Protein AF-A0A8T4YL04-F1 (afdb_monomer)

Mean predicted aligned error: 8.68 Å

Sequence (98 aa):
MKHVAEELKEFKLEKIDMPKDETELSLFKDERESLKVKADTLIAFLSPTRAVMSQKSPAPLTRRDLRLREKILQLYNRDRPTPFPWSWSVETKFEVEK

Solvent-accessible surface area (backbone atoms only — not comparable to full-atom values): 6291 Å² total; per-residue (Å²): 113,70,69,66,54,58,82,43,62,92,42,52,73,43,82,44,84,63,90,81,62,95,73,81,81,68,98,55,69,86,56,46,63,26,41,35,39,34,58,85,41,38,35,33,43,35,39,84,90,48,72,48,78,45,68,80,50,102,64,52,37,42,80,62,24,50,52,52,52,49,55,47,43,68,75,53,54,79,90,57,94,59,99,60,77,68,89,75,76,71,81,81,90,79,58,64,66,130

Foldseek 3Di:
DVVLCVVQVVWDKDWDQDDQDPPDDDPCSPQRTWIWTDDDQKIWIDTPQDIDIDGPDQDAQEPRNVVVVVSRCVVVPLPDDDVDPSVPPDDDDGHHDD

pLDDT: mean 76.2, std 11.25, range [53.38, 90.12]

Radius of gyration: 15.0 Å; Cα contacts (8 Å, |Δi|>4): 117; chains: 1; bounding box: 43×32×31 Å

Secondary structure (DSSP, 8-state):
-HHHHHHTTTSEEEEE-PPP-SSS--TTSS---EEEEE-SSEEEEE-SS-EEEEESSSSPBPHHHHHHHHHHHHHT-TTS--SS-GGG-PPPP--B--

Structure (mmCIF, N/CA/C/O backbone):
data_AF-A0A8T4YL04-F1
#
_entry.id   AF-A0A8T4YL04-F1
#
loop_
_atom_site.group_PDB
_atom_site.id
_atom_site.type_symbol
_atom_site.label_atom_id
_atom_site.label_alt_id
_atom_site.label_comp_id
_atom_site.label_asym_id
_atom_site.label_entity_id
_atom_site.label_seq_id
_atom_site.pdbx_PDB_ins_code
_atom_site.Cartn_x
_atom_site.Cartn_y
_atom_site.Cartn_z
_atom_site.occupancy
_atom_site.B_iso_or_equiv
_atom_site.auth_seq_id
_atom_site.auth_comp_id
_atom_site.auth_asym_id
_atom_site.auth_atom_id
_atom_site.pdbx_PDB_model_num
ATOM 1 N N . MET A 1 1 ? 4.677 0.513 -15.308 1.00 61.34 1 MET A N 1
ATOM 2 C CA . MET A 1 1 ? 3.695 0.940 -14.274 1.00 61.34 1 MET A CA 1
ATOM 3 C C . MET A 1 1 ? 2.380 1.589 -14.767 1.00 61.34 1 MET A C 1
ATOM 5 O O . MET A 1 1 ? 1.562 1.959 -13.930 1.00 61.34 1 MET A O 1
ATOM 9 N N . LYS A 1 2 ? 2.103 1.734 -16.079 1.00 63.94 2 LYS A N 1
ATOM 10 C CA . LYS A 1 2 ? 0.960 2.545 -16.575 1.00 63.94 2 LYS A CA 1
ATOM 11 C C . LYS A 1 2 ? -0.433 2.087 -16.097 1.00 63.94 2 LYS A C 1
ATOM 13 O O . LYS A 1 2 ? -1.161 2.915 -15.573 1.00 63.94 2 LYS A O 1
ATOM 18 N N . HIS A 1 3 ? -0.770 0.800 -16.214 1.00 69.50 3 HIS A N 1
ATOM 19 C CA . HIS A 1 3 ? -2.089 0.257 -15.838 1.00 69.50 3 HIS A CA 1
ATOM 20 C C . HIS A 1 3 ? -2.413 0.441 -14.339 1.00 69.50 3 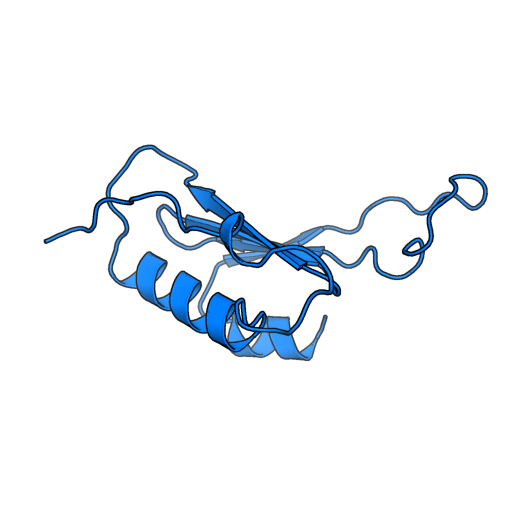HIS A C 1
ATOM 22 O O . HIS A 1 3 ? -3.468 0.964 -13.996 1.00 69.50 3 HIS A O 1
ATOM 28 N N . VAL A 1 4 ? -1.447 0.156 -13.455 1.00 72.62 4 VAL A N 1
ATOM 29 C CA . VAL A 1 4 ? -1.534 0.406 -11.999 1.00 72.62 4 VAL A CA 1
ATOM 30 C C . VAL A 1 4 ? -1.799 1.884 -11.683 1.00 72.62 4 VAL A C 1
ATOM 32 O O . VAL A 1 4 ? -2.565 2.205 -10.775 1.00 72.62 4 VAL A O 1
ATOM 35 N N . ALA A 1 5 ? -1.197 2.802 -12.447 1.00 70.94 5 ALA A N 1
ATOM 36 C CA . ALA A 1 5 ? -1.467 4.229 -12.299 1.00 70.94 5 ALA A CA 1
ATOM 37 C C . ALA A 1 5 ? -2.899 4.609 -12.711 1.00 70.94 5 ALA A C 1
ATOM 39 O O . ALA A 1 5 ? -3.381 5.643 -12.264 1.00 70.94 5 ALA A O 1
ATOM 40 N N . GLU A 1 6 ? -3.583 3.814 -13.543 1.00 73.81 6 GLU A N 1
ATOM 41 C CA . GLU A 1 6 ? -4.965 4.082 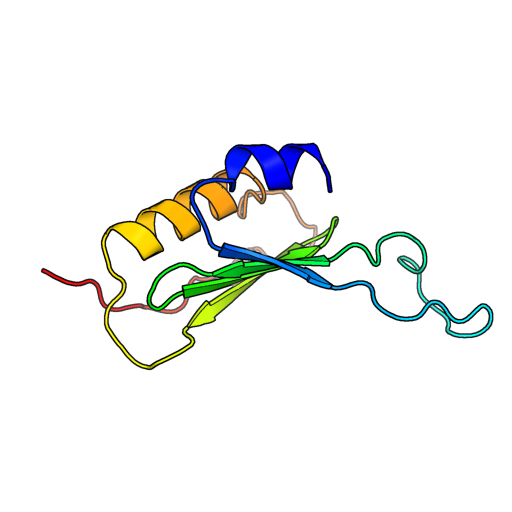-13.947 1.00 73.81 6 GLU A CA 1
ATOM 42 C C . GLU A 1 6 ? -5.980 3.670 -12.882 1.00 73.81 6 GLU A C 1
ATOM 44 O O . GLU A 1 6 ? -6.852 4.468 -12.543 1.00 73.81 6 GLU A O 1
ATOM 49 N N . GLU A 1 7 ? -5.829 2.481 -12.298 1.00 74.44 7 GLU A N 1
ATOM 50 C CA . GLU A 1 7 ? -6.723 1.977 -11.241 1.00 74.44 7 GLU A CA 1
ATOM 51 C C . GLU A 1 7 ? -6.648 2.795 -9.939 1.00 74.44 7 GLU A C 1
ATOM 53 O O . GLU A 1 7 ? -7.585 2.801 -9.129 1.00 74.44 7 GLU A O 1
ATOM 58 N N . LEU A 1 8 ? -5.537 3.515 -9.754 1.00 77.88 8 LEU A N 1
ATOM 59 C CA . LEU A 1 8 ? -5.239 4.345 -8.589 1.00 77.88 8 LEU A CA 1
ATOM 60 C C . LEU A 1 8 ? -5.334 5.861 -8.868 1.00 77.88 8 LEU A C 1
ATOM 62 O O . LEU A 1 8 ? -4.940 6.651 -8.009 1.00 77.88 8 LEU A O 1
ATOM 66 N N . LYS A 1 9 ? -5.922 6.286 -10.004 1.00 76.19 9 LYS A N 1
ATOM 67 C CA . LYS A 1 9 ? -6.205 7.709 -10.337 1.00 76.19 9 LYS A CA 1
ATOM 68 C C . LYS A 1 9 ? -7.013 8.460 -9.262 1.00 76.19 9 LYS A C 1
ATOM 70 O O . LYS A 1 9 ? -6.950 9.682 -9.192 1.00 76.19 9 LYS A O 1
ATOM 75 N N . GLU A 1 10 ? -7.765 7.743 -8.426 1.00 79.75 10 GLU A N 1
ATOM 76 C CA . GLU A 1 10 ? -8.577 8.272 -7.311 1.00 79.75 10 GLU A CA 1
ATOM 77 C C . GLU A 1 10 ? -7.747 8.756 -6.097 1.00 79.75 10 GLU A C 1
ATOM 79 O O . GLU A 1 10 ? -8.273 9.390 -5.170 1.00 79.75 10 GLU A O 1
ATOM 84 N N . PHE A 1 11 ? -6.450 8.442 -6.078 1.00 81.62 11 PHE A N 1
ATOM 85 C CA . PHE A 1 11 ? -5.513 8.741 -4.996 1.00 81.62 11 PHE A CA 1
ATOM 86 C C . PHE A 1 11 ? -4.415 9.700 -5.469 1.00 81.62 11 PHE A C 1
ATOM 88 O O . PHE A 1 11 ? -4.203 9.898 -6.665 1.00 81.62 11 PHE A O 1
ATOM 95 N N . LYS A 1 12 ? -3.680 10.315 -4.533 1.00 81.31 12 LYS A N 1
ATOM 96 C CA . LYS A 1 12 ? -2.549 11.178 -4.903 1.00 81.31 12 LYS A CA 1
ATOM 97 C C . LYS A 1 12 ? -1.379 10.317 -5.376 1.00 81.31 12 LYS A C 1
ATOM 99 O O . LYS A 1 12 ? -0.730 9.665 -4.560 1.00 81.31 12 LYS A O 1
ATOM 104 N N . LEU A 1 13 ? -1.127 10.339 -6.683 1.00 82.75 13 LEU A N 1
ATOM 105 C CA . LEU A 1 13 ? -0.022 9.650 -7.345 1.00 82.75 13 LEU A CA 1
ATOM 106 C C . LEU A 1 13 ?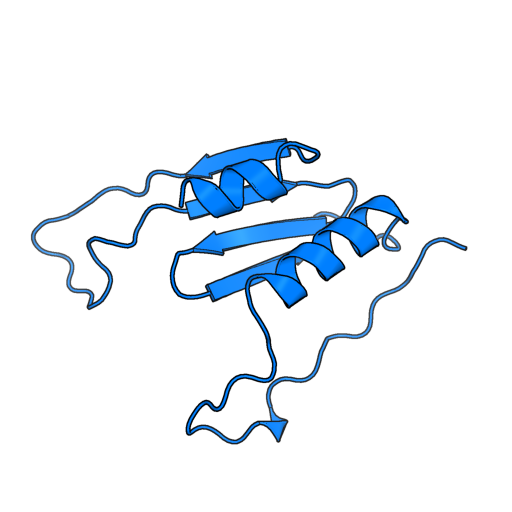 1.190 10.580 -7.499 1.00 82.75 13 LEU A C 1
ATOM 108 O O . LEU A 1 13 ? 1.112 11.617 -8.152 1.00 82.75 13 LEU A O 1
ATOM 112 N N . GLU A 1 14 ? 2.325 10.169 -6.946 1.00 80.81 14 GLU A N 1
ATOM 113 C CA . GLU A 1 14 ? 3.646 10.756 -7.166 1.00 80.81 14 GLU A CA 1
ATOM 114 C C . GLU A 1 14 ? 4.518 9.717 -7.880 1.00 80.81 14 GLU A C 1
ATOM 116 O O . GLU A 1 14 ? 4.742 8.622 -7.362 1.00 80.81 14 GLU A O 1
ATOM 121 N N . LYS A 1 15 ? 5.013 10.040 -9.078 1.00 77.88 15 LYS A N 1
ATOM 122 C CA . LYS A 1 15 ? 6.037 9.223 -9.742 1.00 77.88 15 LYS A CA 1
ATOM 123 C C . LYS A 1 15 ? 7.389 9.502 -9.097 1.00 77.88 15 LYS A C 1
ATOM 125 O O . LYS A 1 15 ? 7.734 10.660 -8.878 1.00 77.88 15 LYS A O 1
ATOM 130 N N . ILE A 1 16 ? 8.133 8.444 -8.802 1.00 73.56 16 ILE A N 1
ATOM 131 C CA . ILE A 1 16 ? 9.512 8.510 -8.332 1.00 73.56 16 ILE A CA 1
ATOM 132 C C . ILE A 1 16 ? 10.375 7.829 -9.386 1.00 73.56 16 ILE A C 1
ATOM 134 O O . ILE A 1 16 ? 10.400 6.600 -9.483 1.00 73.56 16 ILE A O 1
ATOM 138 N N . ASP A 1 17 ? 11.088 8.649 -10.148 1.00 67.81 17 ASP A N 1
ATOM 139 C CA . ASP A 1 17 ? 12.158 8.197 -11.023 1.00 67.81 17 ASP A CA 1
ATOM 140 C C . ASP A 1 17 ? 13.452 8.165 -10.205 1.00 67.81 17 ASP A C 1
ATOM 142 O O . ASP A 1 17 ? 13.947 9.195 -9.745 1.00 67.81 17 ASP A O 1
ATOM 146 N N . MET A 1 18 ? 13.977 6.963 -9.963 1.00 66.06 18 MET A N 1
ATOM 147 C CA . MET A 1 18 ? 15.276 6.797 -9.310 1.00 66.06 18 MET A CA 1
ATOM 148 C C . MET A 1 18 ? 16.405 6.892 -10.343 1.00 66.06 18 MET A C 1
ATOM 150 O O . MET A 1 18 ? 16.234 6.396 -11.461 1.00 66.06 18 MET A O 1
ATOM 154 N N . PRO A 1 19 ? 17.571 7.467 -9.988 1.00 65.44 19 PRO A N 1
ATOM 155 C CA . PRO A 1 19 ? 18.707 7.541 -10.900 1.00 65.44 19 PRO A CA 1
ATOM 156 C C . PRO A 1 19 ? 19.125 6.139 -11.357 1.00 65.44 19 PRO A C 1
ATOM 158 O O . PRO A 1 19 ? 19.093 5.180 -10.578 1.00 65.44 19 PRO A O 1
ATOM 161 N N . LYS A 1 20 ? 19.509 6.029 -12.629 1.00 63.34 20 LYS A N 1
ATOM 162 C CA . LYS A 1 20 ? 20.097 4.824 -13.216 1.00 63.34 20 LYS A CA 1
ATOM 163 C C . LYS A 1 20 ? 21.610 5.010 -13.277 1.00 63.34 20 LYS A C 1
ATOM 165 O O . LYS A 1 20 ? 22.071 6.015 -13.805 1.00 63.34 20 LYS A O 1
ATOM 170 N N . ASP A 1 21 ? 22.349 4.045 -12.743 1.00 66.31 21 ASP A N 1
ATOM 171 C CA . ASP A 1 21 ? 23.808 3.969 -12.831 1.00 66.31 21 ASP A CA 1
ATOM 172 C C . ASP A 1 21 ? 24.170 2.688 -13.594 1.00 66.31 21 ASP A C 1
ATOM 174 O O . ASP A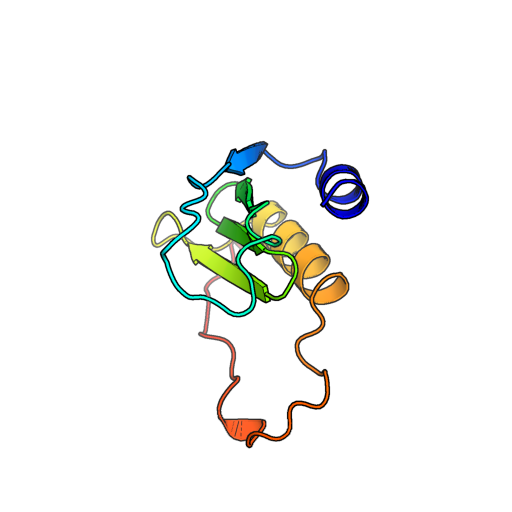 1 21 ? 23.707 1.589 -13.256 1.00 66.31 21 ASP A O 1
ATOM 178 N N . GLU A 1 22 ? 24.972 2.831 -14.647 1.00 62.31 22 GLU A N 1
ATOM 179 C CA . GLU A 1 22 ? 25.431 1.717 -15.480 1.00 62.31 22 GLU A CA 1
ATOM 180 C C . GLU A 1 22 ? 26.238 0.704 -14.649 1.00 62.31 22 GLU A C 1
ATOM 182 O O . GLU A 1 22 ? 26.131 -0.507 -14.864 1.00 62.31 22 GLU A O 1
ATOM 187 N N . THR A 1 23 ? 26.931 1.175 -13.608 1.00 67.88 23 THR A N 1
ATOM 188 C CA . THR A 1 23 ? 27.786 0.389 -12.707 1.00 67.88 23 THR A CA 1
ATOM 189 C C . THR A 1 23 ? 26.977 -0.489 -11.733 1.00 67.88 23 THR A C 1
ATOM 191 O O . THR A 1 23 ? 27.107 -1.710 -11.727 1.00 67.88 23 THR A O 1
ATOM 194 N N . GLU A 1 24 ? 26.073 0.117 -10.955 1.00 60.59 24 GLU A N 1
ATOM 195 C CA . GLU A 1 24 ? 25.434 -0.387 -9.712 1.00 60.59 24 GLU A CA 1
ATOM 196 C C . GLU A 1 24 ? 26.129 -1.522 -8.901 1.00 60.59 24 GLU A C 1
ATOM 198 O O . GLU A 1 24 ? 27.077 -1.214 -8.190 1.00 60.59 24 GLU A O 1
ATOM 203 N N . LEU A 1 25 ? 25.738 -2.809 -8.835 1.00 59.62 25 LEU A N 1
ATOM 204 C CA . LEU A 1 25 ? 24.888 -3.662 -9.682 1.00 59.62 25 LEU A CA 1
ATOM 205 C C . LEU A 1 25 ? 23.527 -4.043 -9.034 1.00 59.62 25 LEU A C 1
ATOM 207 O O . LEU A 1 25 ? 23.389 -4.060 -7.815 1.00 59.62 25 LEU A O 1
ATOM 211 N N . SER A 1 26 ? 22.538 -4.457 -9.844 1.00 60.75 26 SER A N 1
ATOM 212 C CA . SER A 1 26 ? 21.236 -4.984 -9.387 1.00 60.75 26 SER A CA 1
ATOM 213 C C . SER A 1 26 ? 20.584 -5.863 -10.466 1.00 60.75 26 SER A C 1
ATOM 215 O O . SER A 1 26 ? 20.805 -5.637 -11.653 1.00 60.75 26 SER A O 1
ATOM 217 N N . LEU A 1 27 ? 19.754 -6.840 -10.080 1.00 58.16 27 LEU A N 1
ATOM 218 C CA . LEU A 1 27 ? 18.934 -7.623 -11.026 1.00 58.16 27 LEU A CA 1
ATOM 219 C C . LEU A 1 27 ? 17.729 -6.828 -11.563 1.00 58.16 27 LEU A C 1
ATOM 221 O O . LEU A 1 27 ? 17.138 -7.208 -12.565 1.00 58.16 27 LEU A O 1
ATOM 225 N N . PHE A 1 28 ? 17.382 -5.715 -10.909 1.00 59.78 28 PHE A N 1
ATOM 226 C CA . PHE A 1 28 ? 16.191 -4.909 -11.192 1.00 59.78 28 PHE A CA 1
ATOM 227 C C . PHE A 1 28 ? 16.549 -3.479 -11.646 1.00 59.78 28 PHE A C 1
ATOM 229 O O . PHE A 1 28 ? 15.786 -2.545 -11.395 1.00 59.78 28 PHE A O 1
ATOM 236 N N . LYS A 1 29 ? 17.718 -3.275 -12.288 1.00 60.03 29 LYS A N 1
ATOM 237 C CA . LYS A 1 29 ? 18.186 -1.941 -12.747 1.00 60.03 29 LYS A CA 1
ATOM 238 C C . LYS A 1 29 ? 17.145 -1.211 -13.607 1.00 60.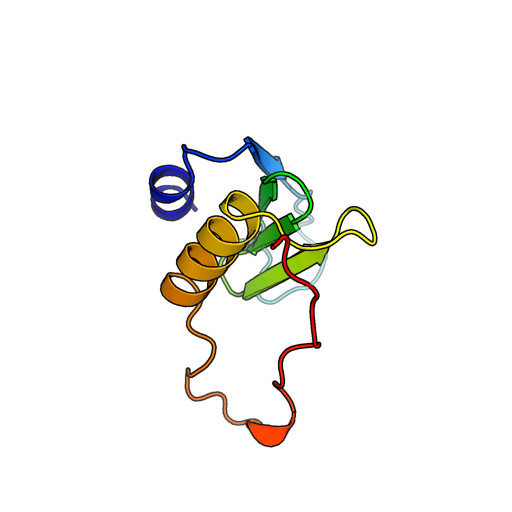03 29 LYS A C 1
ATOM 240 O O . LYS A 1 29 ? 16.973 0.001 -13.465 1.00 60.03 29 LYS A O 1
ATOM 245 N N . ASP A 1 30 ? 16.430 -1.945 -14.457 1.00 60.50 30 ASP A N 1
ATOM 246 C CA . ASP A 1 30 ? 15.434 -1.383 -15.373 1.00 60.50 30 ASP A CA 1
ATOM 247 C C . ASP A 1 30 ? 14.041 -1.196 -14.763 1.00 60.50 30 ASP A C 1
ATOM 249 O O . ASP A 1 30 ? 13.275 -0.352 -15.227 1.00 60.50 30 ASP A O 1
ATOM 253 N N . GLU A 1 31 ? 13.739 -1.884 -13.663 1.00 62.62 31 GLU A N 1
ATOM 254 C CA . GLU A 1 31 ? 12.438 -1.869 -12.981 1.00 62.62 31 GLU A CA 1
ATOM 255 C C . GLU A 1 31 ? 12.340 -0.782 -11.891 1.00 62.62 31 GLU A C 1
ATOM 257 O O . GLU A 1 31 ? 11.639 -0.926 -10.889 1.00 62.62 31 GLU A O 1
ATOM 262 N N . ARG A 1 32 ? 13.040 0.343 -12.086 1.00 65.44 32 ARG A N 1
ATOM 263 C CA . ARG A 1 32 ? 13.091 1.458 -11.122 1.00 65.44 32 ARG A CA 1
ATOM 264 C C . ARG A 1 32 ? 11.849 2.354 -11.090 1.00 65.44 32 ARG A C 1
ATOM 266 O O . ARG A 1 32 ? 11.719 3.115 -10.131 1.00 65.44 32 ARG A O 1
ATOM 273 N N . GLU A 1 33 ? 10.938 2.256 -12.068 1.00 65.81 33 GLU A N 1
ATOM 274 C CA . GLU A 1 33 ? 9.662 2.998 -12.075 1.00 65.81 33 GLU A CA 1
ATOM 275 C C . GLU A 1 33 ? 8.884 2.740 -10.772 1.00 65.81 33 GLU A C 1
ATOM 277 O O . GLU A 1 33 ? 8.264 1.688 -10.609 1.00 65.81 33 GLU A O 1
ATOM 282 N N . SER A 1 34 ? 8.881 3.707 -9.852 1.00 75.06 34 SER A N 1
ATOM 283 C CA . SER A 1 34 ? 8.188 3.575 -8.570 1.00 75.06 34 SER A CA 1
ATOM 284 C C . SER A 1 34 ? 7.031 4.568 -8.481 1.00 75.06 34 SER A C 1
ATOM 286 O O . SER A 1 34 ? 7.198 5.768 -8.695 1.00 75.06 34 SER A O 1
ATOM 288 N N . LEU A 1 35 ? 5.836 4.076 -8.155 1.00 81.69 35 LEU A N 1
ATOM 289 C CA . LEU A 1 35 ? 4.656 4.901 -7.897 1.00 81.69 35 LEU A CA 1
ATOM 290 C C . LEU A 1 35 ? 4.448 5.026 -6.392 1.00 81.69 35 LEU A C 1
ATOM 292 O O . LEU A 1 35 ? 4.201 4.036 -5.706 1.00 81.69 35 LEU A O 1
ATOM 296 N N . LYS A 1 36 ? 4.497 6.250 -5.877 1.00 84.94 36 LYS A N 1
ATOM 297 C CA . LYS A 1 36 ? 4.083 6.564 -4.514 1.00 84.94 36 LYS A CA 1
ATOM 298 C C . LYS A 1 36 ? 2.627 7.004 -4.530 1.00 84.94 36 LYS A C 1
ATOM 300 O O . LYS A 1 36 ? 2.276 7.999 -5.155 1.00 84.94 36 LYS A O 1
ATOM 305 N N . VAL A 1 37 ? 1.782 6.264 -3.830 1.00 85.19 37 VAL A N 1
ATOM 306 C CA . VAL A 1 37 ? 0.340 6.492 -3.747 1.00 85.19 37 VAL A CA 1
ATOM 307 C C . VAL A 1 37 ? 0.008 6.941 -2.332 1.00 85.19 37 VAL A C 1
ATOM 309 O O . VAL A 1 37 ? 0.426 6.304 -1.366 1.00 85.19 37 VAL A O 1
ATOM 312 N N . LYS A 1 38 ? -0.711 8.054 -2.194 1.00 86.12 38 LYS A N 1
ATOM 313 C CA . LYS A 1 38 ? -1.125 8.607 -0.899 1.00 86.12 38 LYS A CA 1
ATOM 314 C C . LYS A 1 38 ? -2.648 8.661 -0.815 1.00 86.12 38 LYS A C 1
ATOM 316 O O . LYS A 1 38 ? -3.294 9.254 -1.686 1.00 86.12 38 LYS A O 1
ATOM 321 N N . ALA A 1 39 ? -3.187 8.073 0.247 1.00 85.81 39 ALA A N 1
ATOM 322 C CA . ALA A 1 39 ? -4.529 8.351 0.742 1.00 85.81 39 ALA A CA 1
ATOM 323 C C . ALA A 1 39 ? -4.429 9.415 1.854 1.00 85.81 39 ALA A C 1
ATOM 325 O O . ALA A 1 39 ? -3.734 10.419 1.656 1.00 85.81 39 ALA A O 1
ATOM 326 N N . ASP A 1 40 ? -5.102 9.222 2.988 1.00 84.06 40 ASP A N 1
ATOM 327 C CA . ASP A 1 40 ? -5.212 10.236 4.038 1.00 84.06 40 ASP A CA 1
ATOM 328 C C . ASP A 1 40 ? -4.186 9.965 5.155 1.00 84.06 40 ASP A C 1
ATOM 330 O O . ASP A 1 40 ? -3.343 10.823 5.445 1.00 84.06 40 ASP A O 1
ATOM 334 N N . THR A 1 41 ? -4.167 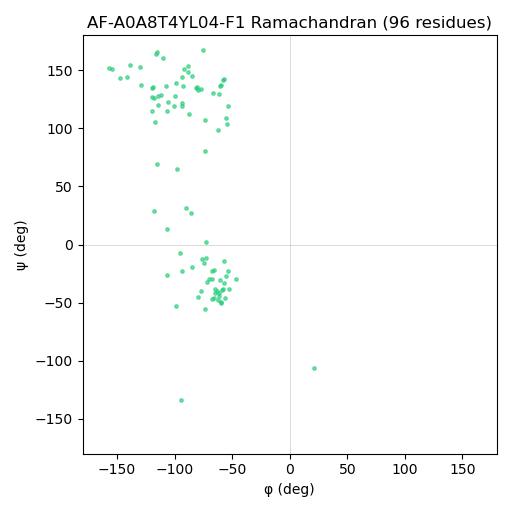8.742 5.703 1.00 85.88 41 THR A N 1
ATOM 335 C CA . THR A 1 41 ? -3.136 8.268 6.650 1.00 85.88 41 THR A CA 1
ATOM 336 C C . THR A 1 41 ? -2.161 7.269 6.018 1.00 85.88 41 THR A C 1
ATOM 338 O O . THR A 1 41 ? -1.003 7.195 6.440 1.00 85.88 41 THR A O 1
ATOM 341 N N . LEU A 1 42 ? -2.583 6.536 4.979 1.00 87.94 42 LEU A N 1
ATOM 342 C CA . LEU A 1 42 ? -1.801 5.479 4.340 1.00 87.94 42 LEU A CA 1
ATOM 343 C C . LEU A 1 42 ? -0.982 5.994 3.144 1.00 87.94 42 LEU A C 1
ATOM 345 O O . LEU A 1 42 ? -1.472 6.722 2.275 1.00 87.94 42 LEU A O 1
ATOM 349 N N . ILE A 1 43 ? 0.276 5.556 3.074 1.00 89.50 43 ILE A N 1
ATOM 350 C CA . ILE A 1 43 ? 1.165 5.715 1.921 1.00 89.50 43 ILE A CA 1
ATOM 351 C C . ILE A 1 43 ? 1.565 4.329 1.428 1.00 89.50 43 ILE A C 1
ATOM 353 O O . ILE A 1 43 ? 1.983 3.480 2.214 1.00 89.50 43 ILE A O 1
ATOM 357 N N . ALA A 1 44 ? 1.510 4.128 0.117 1.00 88.00 44 ALA A N 1
ATOM 358 C CA . ALA A 1 44 ? 2.038 2.948 -0.542 1.00 88.00 44 ALA A CA 1
ATOM 359 C C . ALA A 1 44 ? 3.142 3.326 -1.529 1.00 88.00 44 ALA A C 1
ATOM 361 O O . ALA A 1 44 ? 2.999 4.270 -2.303 1.00 88.00 44 ALA A O 1
ATOM 362 N N . PHE A 1 45 ? 4.232 2.571 -1.517 1.00 85.44 45 PHE A N 1
ATOM 363 C CA . PHE A 1 45 ? 5.268 2.601 -2.539 1.00 85.44 45 PHE A CA 1
ATOM 364 C C . PHE A 1 45 ? 5.127 1.335 -3.375 1.00 85.44 45 PHE A C 1
ATOM 366 O O . PHE A 1 45 ? 5.291 0.227 -2.866 1.00 85.44 45 PHE A O 1
ATOM 373 N N . LEU A 1 46 ? 4.781 1.505 -4.643 1.00 86.12 46 LEU A N 1
ATOM 374 C CA . LEU A 1 46 ? 4.580 0.428 -5.599 1.00 86.12 46 LEU A CA 1
ATOM 375 C C . LEU A 1 46 ? 5.781 0.405 -6.542 1.00 86.12 46 LEU A C 1
ATOM 377 O O . LEU A 1 46 ? 6.066 1.401 -7.205 1.00 86.12 46 LEU A O 1
ATOM 381 N N . SER A 1 47 ? 6.462 -0.730 -6.608 1.00 81.88 47 SER A N 1
ATOM 382 C CA . SER A 1 47 ? 7.477 -1.062 -7.611 1.00 81.88 47 SER A CA 1
ATOM 383 C C . SER A 1 47 ? 6.958 -2.244 -8.447 1.00 81.88 47 SER A C 1
ATOM 385 O O . SER A 1 47 ? 6.005 -2.904 -8.022 1.00 81.88 47 SER A O 1
ATOM 387 N N . PRO A 1 48 ? 7.547 -2.578 -9.607 1.00 78.00 48 PRO A N 1
ATOM 388 C CA . PRO A 1 48 ? 7.049 -3.674 -10.446 1.00 78.00 48 PRO A CA 1
ATOM 389 C C . PRO A 1 48 ? 6.977 -5.032 -9.723 1.00 78.00 48 PRO A C 1
ATOM 391 O O . PRO A 1 48 ? 6.040 -5.796 -9.938 1.00 78.00 48 PRO A O 1
ATOM 394 N N . THR A 1 49 ? 7.905 -5.294 -8.797 1.00 75.00 49 THR A N 1
ATOM 395 C CA . THR A 1 49 ? 8.011 -6.558 -8.046 1.00 75.00 49 THR A CA 1
ATOM 396 C C . THR A 1 49 ? 7.295 -6.583 -6.696 1.00 75.00 49 THR A C 1
ATOM 398 O O . THR A 1 49 ? 7.002 -7.665 -6.190 1.00 75.00 49 THR A O 1
ATOM 401 N N . ARG A 1 50 ? 7.039 -5.426 -6.067 1.00 77.81 50 ARG A N 1
ATOM 402 C CA . ARG A 1 50 ? 6.514 -5.354 -4.692 1.00 77.81 50 ARG A CA 1
ATOM 403 C C . ARG A 1 50 ? 5.746 -4.068 -4.401 1.00 77.81 50 ARG A C 1
ATOM 405 O O . ARG A 1 50 ? 6.098 -3.002 -4.901 1.00 77.81 50 ARG A O 1
ATOM 412 N N . ALA A 1 51 ? 4.784 -4.167 -3.491 1.00 85.38 51 ALA A N 1
ATOM 413 C CA . ALA A 1 51 ? 4.163 -3.033 -2.819 1.00 85.38 51 ALA A CA 1
ATOM 414 C C . ALA A 1 51 ? 4.636 -2.960 -1.360 1.00 85.38 51 ALA A C 1
ATOM 416 O O . ALA A 1 51 ? 4.680 -3.974 -0.665 1.00 85.38 51 ALA A O 1
ATOM 417 N N . VAL A 1 52 ? 4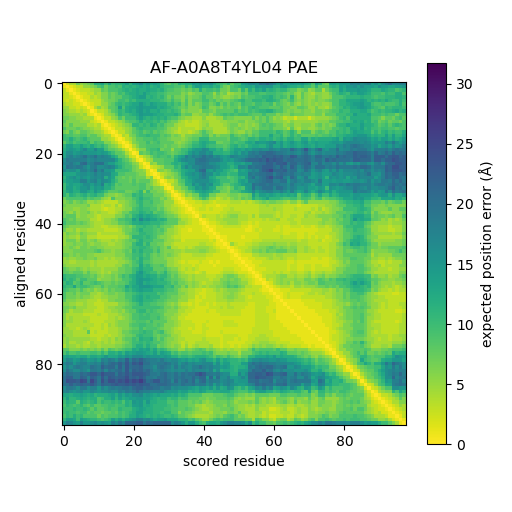.964 -1.760 -0.885 1.00 85.62 52 VAL A N 1
ATOM 418 C CA . VAL A 1 52 ? 5.293 -1.475 0.518 1.00 85.62 52 VAL A CA 1
ATOM 419 C C . VAL A 1 52 ? 4.292 -0.454 1.041 1.00 85.62 52 VAL A C 1
ATOM 421 O O . VAL A 1 52 ? 4.257 0.679 0.566 1.00 85.62 52 VAL A O 1
ATOM 424 N N . MET A 1 53 ? 3.475 -0.849 2.014 1.00 88.75 53 MET A N 1
ATOM 425 C CA . MET A 1 53 ? 2.508 0.029 2.678 1.00 88.75 53 MET A CA 1
ATOM 426 C C . MET A 1 53 ? 3.070 0.527 4.013 1.00 88.75 53 MET A C 1
ATOM 428 O O . MET A 1 53 ? 3.688 -0.231 4.755 1.00 88.75 53 MET A O 1
ATOM 432 N N . SER A 1 54 ? 2.851 1.804 4.317 1.00 87.44 54 SER A N 1
ATOM 433 C CA . SER A 1 54 ? 3.296 2.461 5.550 1.00 87.44 54 SER A CA 1
ATOM 434 C C . SER A 1 54 ? 2.303 3.543 5.968 1.00 87.44 54 SER A C 1
ATOM 436 O O . SER A 1 54 ? 1.755 4.245 5.117 1.00 87.44 54 SER A O 1
ATOM 438 N N . GLN A 1 55 ? 2.081 3.714 7.269 1.00 87.38 55 GLN A N 1
ATOM 439 C CA . GLN A 1 55 ? 1.311 4.846 7.782 1.00 87.38 55 GLN A CA 1
ATOM 440 C C . GLN A 1 55 ? 2.193 6.099 7.838 1.00 87.38 55 GLN A C 1
ATOM 442 O O . GLN A 1 55 ? 3.315 6.064 8.338 1.00 87.38 55 GLN A O 1
ATOM 447 N N . LYS A 1 56 ? 1.677 7.224 7.333 1.00 85.44 56 LYS A N 1
ATOM 448 C CA . LYS A 1 56 ? 2.327 8.543 7.417 1.00 85.44 56 LYS A CA 1
ATOM 449 C C . LYS A 1 56 ? 2.296 9.109 8.840 1.00 85.44 56 LYS A C 1
ATOM 451 O O . LYS A 1 56 ? 3.169 9.884 9.216 1.00 85.44 56 LYS A O 1
ATOM 456 N N . SER A 1 57 ? 1.243 8.779 9.580 1.00 83.38 57 SER A N 1
ATOM 457 C CA . SER A 1 57 ? 0.927 9.292 10.910 1.00 83.38 57 SER A CA 1
ATOM 458 C C . SER A 1 57 ?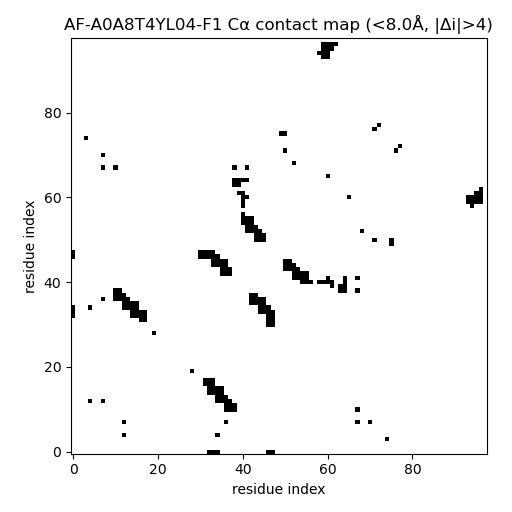 0.363 8.148 11.752 1.00 83.38 57 SER A C 1
ATOM 460 O O . SER A 1 57 ? -0.378 7.337 11.193 1.00 83.38 57 SER A O 1
ATOM 462 N N . PRO A 1 58 ? 0.651 8.081 13.064 1.00 82.00 58 PRO A N 1
ATOM 463 C CA . PRO A 1 58 ? 0.022 7.125 13.971 1.00 82.00 58 PRO A CA 1
ATOM 464 C C . PRO A 1 58 ? -1.430 7.551 14.242 1.00 82.00 58 PRO A C 1
ATOM 466 O O . PRO A 1 58 ? -1.731 8.208 15.233 1.00 82.00 58 PRO A O 1
ATOM 469 N N . ALA A 1 59 ? -2.318 7.236 13.303 1.00 86.25 59 ALA A N 1
ATOM 470 C CA . ALA A 1 59 ? -3.751 7.492 13.379 1.00 86.25 59 ALA A CA 1
ATOM 471 C C . ALA A 1 59 ? -4.529 6.276 12.836 1.00 86.25 59 ALA A C 1
ATOM 473 O O . ALA A 1 59 ? -3.979 5.531 12.014 1.00 86.25 59 ALA A O 1
ATOM 474 N N . PRO A 1 60 ? -5.789 6.063 13.262 1.00 87.81 60 PRO A N 1
ATOM 475 C CA . PRO A 1 60 ? -6.644 5.022 12.700 1.00 87.81 60 PRO A CA 1
ATOM 476 C C . PRO A 1 60 ? -6.813 5.185 11.186 1.00 87.81 60 PRO A C 1
ATOM 478 O O . PRO A 1 60 ? -6.914 6.305 10.684 1.00 87.81 60 PRO A O 1
ATOM 481 N N . LEU A 1 61 ? -6.859 4.069 10.456 1.00 87.81 61 LEU A N 1
ATOM 482 C CA . LEU A 1 61 ? -7.095 4.083 9.014 1.00 87.81 61 LEU A CA 1
ATOM 483 C C . LEU A 1 61 ? -8.519 4.562 8.717 1.00 87.81 61 LEU A C 1
ATOM 485 O O . LEU A 1 61 ? -9.488 4.022 9.262 1.00 87.81 61 LEU A O 1
ATOM 489 N N . THR A 1 62 ? -8.646 5.530 7.808 1.00 90.12 62 THR A N 1
ATOM 490 C CA . THR A 1 62 ? -9.949 5.995 7.321 1.00 90.12 62 THR A CA 1
ATOM 491 C C . THR A 1 62 ? -10.556 4.981 6.349 1.00 90.12 62 THR A C 1
ATOM 493 O O . THR A 1 62 ? -9.875 4.116 5.783 1.00 90.12 62 THR A O 1
ATOM 496 N N . ARG A 1 63 ? -11.846 5.139 6.029 1.00 89.38 63 ARG A N 1
ATOM 497 C CA . ARG A 1 63 ? -12.499 4.361 4.953 1.00 89.38 63 ARG A CA 1
ATOM 498 C C . ARG A 1 63 ? -11.790 4.488 3.596 1.00 89.38 63 ARG A C 1
ATOM 500 O O . ARG A 1 63 ? -11.881 3.577 2.774 1.00 89.38 63 ARG A O 1
ATOM 507 N N . ARG A 1 64 ? -11.092 5.601 3.341 1.00 87.50 64 ARG A N 1
ATOM 508 C CA . ARG A 1 64 ? -10.324 5.818 2.106 1.00 87.50 64 ARG A CA 1
ATOM 509 C C . ARG A 1 64 ? -9.004 5.052 2.122 1.00 87.50 64 ARG A C 1
ATOM 511 O O . ARG A 1 64 ? -8.642 4.460 1.107 1.00 87.50 64 ARG A O 1
ATOM 518 N N . ASP A 1 65 ? -8.325 5.024 3.265 1.00 87.50 65 ASP A N 1
ATOM 519 C CA . ASP A 1 65 ? -7.099 4.247 3.456 1.00 87.50 65 ASP A CA 1
ATOM 520 C C . ASP A 1 65 ? -7.363 2.738 3.302 1.00 87.50 65 ASP A C 1
ATOM 522 O O . ASP A 1 65 ? -6.595 2.041 2.637 1.00 87.50 65 ASP A O 1
ATOM 526 N N . LEU A 1 66 ? -8.492 2.242 3.828 1.00 89.62 66 LEU A N 1
ATOM 527 C CA . LEU A 1 66 ? -8.916 0.848 3.649 1.00 89.62 66 LEU A CA 1
ATOM 528 C C . LEU A 1 66 ? -9.148 0.482 2.175 1.00 89.62 66 LEU A C 1
ATOM 530 O O . LEU A 1 66 ? -8.704 -0.579 1.740 1.00 89.62 66 LEU A O 1
ATOM 534 N N . ARG A 1 67 ? -9.777 1.367 1.386 1.00 90.00 67 ARG A N 1
ATOM 535 C CA . ARG A 1 67 ? -9.956 1.167 -0.066 1.00 90.00 67 ARG A CA 1
ATOM 536 C C . ARG A 1 67 ? -8.629 1.158 -0.825 1.00 90.00 67 ARG A C 1
ATOM 538 O O . ARG A 1 67 ? -8.466 0.364 -1.748 1.00 90.00 67 ARG A O 1
ATOM 545 N N . LEU A 1 68 ? -7.675 2.015 -0.442 1.00 89.25 68 LEU A N 1
ATOM 546 C CA . LEU A 1 68 ? -6.329 1.989 -1.023 1.00 89.25 68 LEU A CA 1
ATOM 547 C C . LEU A 1 68 ? -5.644 0.647 -0.727 1.00 89.25 68 LEU A C 1
ATOM 549 O O . LEU A 1 68 ? -5.133 0.007 -1.643 1.00 89.25 68 LEU A O 1
ATOM 553 N N . ARG A 1 69 ? -5.685 0.198 0.534 1.00 89.38 69 ARG A N 1
ATOM 554 C CA . ARG A 1 69 ? -5.149 -1.101 0.966 1.00 89.38 69 ARG A CA 1
ATOM 555 C C . ARG A 1 69 ? -5.771 -2.266 0.187 1.00 89.38 69 ARG A C 1
ATOM 557 O O . ARG A 1 69 ? -5.040 -3.135 -0.276 1.00 89.38 69 ARG A O 1
ATOM 564 N N . GLU A 1 70 ? -7.093 -2.283 0.025 1.00 89.75 70 GLU A N 1
ATOM 565 C CA . GLU A 1 70 ? -7.806 -3.327 -0.721 1.00 89.75 70 GLU A CA 1
ATOM 566 C C . GLU A 1 70 ? -7.349 -3.400 -2.187 1.00 89.75 70 GLU A C 1
ATOM 568 O O . GLU A 1 70 ? -6.929 -4.467 -2.636 1.00 89.75 70 GLU A O 1
ATOM 573 N N . LYS A 1 71 ? -7.320 -2.266 -2.905 1.00 88.56 71 LYS A N 1
ATOM 574 C CA . LYS A 1 71 ? -6.811 -2.210 -4.288 1.00 88.56 71 LYS A CA 1
ATOM 575 C C . LYS A 1 71 ? -5.352 -2.672 -4.394 1.00 88.56 71 LYS A C 1
ATOM 577 O O . LYS A 1 71 ? -4.996 -3.386 -5.327 1.00 88.56 71 LYS A O 1
ATOM 582 N N . ILE A 1 72 ? -4.500 -2.314 -3.429 1.00 88.31 72 ILE A N 1
ATOM 583 C CA . ILE A 1 72 ? -3.097 -2.761 -3.408 1.00 88.31 72 ILE A CA 1
ATOM 584 C C . ILE A 1 72 ? -2.995 -4.276 -3.223 1.00 88.31 72 ILE A C 1
ATOM 586 O O . ILE A 1 72 ? -2.185 -4.897 -3.903 1.00 88.31 72 ILE A O 1
ATOM 590 N N . LEU A 1 73 ? -3.806 -4.880 -2.349 1.00 87.25 73 LEU A N 1
ATOM 591 C CA . LEU A 1 73 ? -3.809 -6.332 -2.137 1.00 87.25 73 LEU A CA 1
ATOM 592 C C . LEU A 1 73 ? -4.381 -7.105 -3.336 1.00 87.25 73 LEU A C 1
ATOM 594 O O . LEU A 1 73 ? -3.943 -8.223 -3.589 1.00 87.25 73 LEU A O 1
ATOM 598 N N . GLN A 1 74 ? -5.301 -6.514 -4.104 1.00 87.25 74 GLN A N 1
ATOM 599 C CA . GLN A 1 74 ? -5.769 -7.083 -5.375 1.00 87.25 74 GLN A CA 1
ATOM 600 C C . GLN A 1 74 ? -4.655 -7.069 -6.440 1.00 87.25 74 GLN A C 1
ATOM 602 O O . GLN A 1 74 ? -4.381 -8.093 -7.066 1.00 87.25 74 GLN A O 1
ATOM 607 N N . LEU A 1 75 ? -3.961 -5.936 -6.597 1.00 84.75 75 LEU A N 1
ATOM 608 C CA . LEU A 1 75 ? -2.844 -5.769 -7.538 1.00 84.75 75 LEU A CA 1
ATOM 609 C C . LEU A 1 75 ? -1.616 -6.623 -7.178 1.00 84.75 75 LEU A C 1
ATOM 611 O O . LEU A 1 75 ? -1.027 -7.297 -8.026 1.00 84.75 75 LEU A O 1
ATOM 615 N N . TYR A 1 76 ? -1.234 -6.601 -5.903 1.00 81.19 76 TYR A N 1
ATOM 616 C CA . TYR A 1 76 ? -0.073 -7.279 -5.337 1.00 81.19 76 TYR A CA 1
ATOM 617 C C . TYR A 1 76 ? -0.545 -8.346 -4.353 1.00 81.19 76 TYR A C 1
ATOM 619 O O . TYR A 1 76 ? -0.367 -8.217 -3.140 1.00 81.19 76 TYR A O 1
ATOM 627 N N . ASN A 1 77 ? -1.162 -9.400 -4.895 1.00 76.31 77 ASN A N 1
ATOM 628 C CA . ASN A 1 77 ? -1.677 -10.502 -4.090 1.00 76.31 77 ASN A CA 1
ATOM 629 C C . ASN A 1 77 ? -0.578 -11.084 -3.181 1.00 76.31 77 ASN A C 1
ATOM 631 O O . ASN A 1 77 ? 0.448 -11.584 -3.655 1.00 76.31 77 ASN A O 1
ATOM 635 N N . ARG A 1 78 ? -0.834 -11.005 -1.872 1.00 69.75 78 ARG A N 1
ATOM 636 C CA . ARG A 1 78 ? 0.026 -11.493 -0.791 1.00 69.75 78 ARG A CA 1
ATOM 637 C C . ARG A 1 78 ? 0.121 -13.018 -0.767 1.00 69.75 78 ARG A C 1
ATOM 639 O O . ARG A 1 78 ? 1.171 -13.550 -0.419 1.00 69.75 78 ARG A O 1
ATOM 646 N N . ASP A 1 79 ? -0.933 -13.699 -1.207 1.00 65.56 79 ASP A N 1
ATOM 647 C CA . ASP A 1 79 ? -1.083 -15.155 -1.161 1.00 65.56 79 ASP A CA 1
ATOM 648 C C . ASP A 1 79 ? -0.447 -15.852 -2.385 1.00 65.56 79 ASP A C 1
ATOM 650 O O . ASP A 1 79 ? -0.861 -16.933 -2.806 1.00 65.56 79 ASP A O 1
ATOM 654 N N . ARG A 1 80 ? 0.581 -15.238 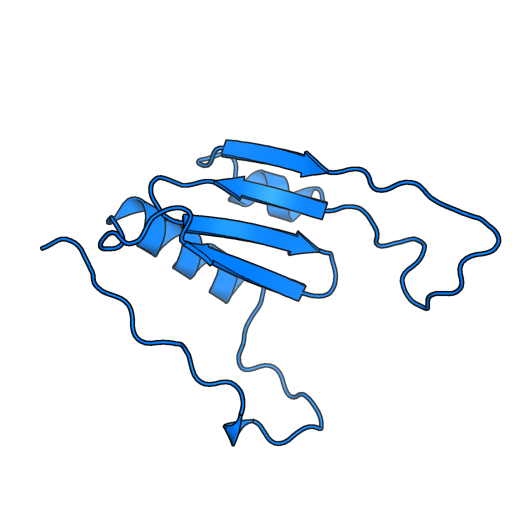-2.990 1.00 61.94 80 ARG A N 1
ATOM 655 C CA . ARG A 1 80 ? 1.350 -15.849 -4.085 1.00 61.94 80 ARG A CA 1
ATOM 656 C C . ARG A 1 80 ? 2.402 -16.825 -3.548 1.00 61.94 80 ARG A C 1
ATOM 658 O O . ARG A 1 80 ? 3.156 -16.440 -2.653 1.00 61.94 80 ARG A O 1
ATOM 665 N N . PRO A 1 81 ? 2.539 -18.032 -4.138 1.00 55.00 81 PRO A N 1
ATOM 666 C CA . PRO A 1 81 ? 3.548 -19.006 -3.738 1.00 55.00 81 PRO A CA 1
ATOM 667 C C . PRO A 1 81 ? 4.962 -18.477 -3.944 1.00 55.00 81 PRO A C 1
ATOM 669 O O . PRO A 1 81 ? 5.529 -18.526 -5.034 1.00 55.00 81 PRO A O 1
ATOM 672 N N . THR A 1 82 ? 5.533 -17.993 -2.847 1.00 56.16 82 THR A N 1
ATOM 673 C CA . THR A 1 82 ? 6.966 -17.765 -2.704 1.00 56.16 82 THR A CA 1
ATOM 674 C C . THR A 1 82 ? 7.589 -19.013 -2.070 1.00 56.16 82 THR A C 1
ATOM 676 O O . THR A 1 82 ? 6.958 -19.649 -1.227 1.00 56.16 82 THR A O 1
ATOM 679 N N . PRO A 1 83 ? 8.818 -19.404 -2.451 1.00 59.06 83 PRO A N 1
ATOM 680 C CA . PRO A 1 83 ? 9.470 -20.606 -1.918 1.00 59.06 83 PRO A CA 1
ATOM 681 C C . PRO A 1 83 ? 9.950 -20.460 -0.460 1.00 59.06 83 PRO A C 1
ATOM 683 O O . PRO A 1 83 ? 10.553 -21.384 0.081 1.00 59.06 83 PRO A O 1
ATOM 686 N N . PHE A 1 84 ? 9.704 -19.312 0.179 1.00 60.53 84 PHE A N 1
ATOM 687 C CA . PHE A 1 84 ? 9.986 -19.080 1.594 1.00 60.53 84 PHE A CA 1
ATOM 688 C C . PHE A 1 84 ? 8.762 -19.413 2.468 1.00 60.53 84 PHE A C 1
ATOM 690 O O . PHE A 1 84 ? 7.630 -19.245 2.017 1.00 60.53 84 PHE A O 1
ATOM 697 N N . PRO A 1 85 ? 8.954 -19.833 3.734 1.00 56.06 85 PRO A N 1
ATOM 698 C CA . PRO A 1 85 ? 7.859 -20.103 4.660 1.00 56.06 85 PRO A CA 1
ATOM 699 C C . PRO A 1 85 ? 6.906 -18.912 4.840 1.00 56.06 85 PRO A C 1
ATOM 701 O O . PRO A 1 85 ? 7.207 -17.914 5.498 1.00 56.06 85 PRO A O 1
ATOM 704 N N . TRP A 1 86 ? 5.707 -19.077 4.285 1.00 53.38 86 TRP A N 1
ATOM 705 C CA . TRP A 1 86 ? 4.562 -18.167 4.336 1.00 53.38 86 TRP A CA 1
ATOM 706 C C . TRP A 1 86 ? 4.236 -17.611 5.730 1.00 53.38 86 TRP A C 1
ATOM 708 O O . TRP A 1 86 ? 3.750 -16.488 5.861 1.00 53.38 86 TRP A O 1
ATOM 718 N N . SER A 1 87 ? 4.545 -18.384 6.774 1.00 56.41 87 SER A N 1
ATOM 719 C CA . SER A 1 87 ? 4.317 -18.082 8.190 1.00 56.41 87 SER A CA 1
ATOM 720 C C . SER A 1 87 ? 4.958 -16.783 8.695 1.00 56.41 87 SER A C 1
ATOM 722 O O . SER A 1 87 ? 4.600 -16.325 9.777 1.00 56.41 87 SER A O 1
ATOM 724 N N . TRP A 1 88 ? 5.887 -16.177 7.947 1.00 56.56 88 TRP A N 1
ATOM 725 C CA . TRP A 1 88 ? 6.512 -14.899 8.317 1.00 56.56 88 TRP A CA 1
ATOM 726 C C . TRP A 1 88 ? 5.867 -13.657 7.685 1.00 56.56 88 TRP A C 1
ATOM 728 O O . TRP A 1 88 ? 6.197 -12.542 8.082 1.00 56.56 88 TRP A O 1
ATOM 738 N N . SER A 1 89 ? 4.913 -13.809 6.758 1.00 63.88 89 SER A N 1
ATOM 739 C CA . SER A 1 89 ? 4.191 -12.679 6.156 1.00 63.88 89 SER A CA 1
ATOM 740 C C . SER A 1 89 ? 2.831 -12.447 6.824 1.00 63.88 89 SER A C 1
ATOM 742 O O . SER A 1 89 ? 1.785 -12.551 6.189 1.00 63.88 89 SER A O 1
ATOM 744 N N . VAL A 1 90 ? 2.840 -12.076 8.106 1.00 70.75 90 VAL A N 1
ATOM 745 C CA . VAL A 1 90 ? 1.633 -11.641 8.839 1.00 70.75 90 VAL A CA 1
ATOM 746 C C . VAL A 1 90 ? 1.441 -10.127 8.677 1.00 70.75 90 VAL A C 1
ATOM 748 O O . VAL A 1 90 ? 2.406 -9.384 8.489 1.00 70.75 90 VAL A O 1
ATOM 751 N N . GLU A 1 91 ? 0.203 -9.633 8.673 1.00 74.00 91 GLU A N 1
ATOM 752 C CA . GLU A 1 91 ? -0.052 -8.187 8.686 1.00 74.00 91 GLU A CA 1
ATOM 753 C C . GLU A 1 91 ? 0.073 -7.616 10.098 1.00 74.00 91 GLU A C 1
ATOM 755 O O . GLU A 1 91 ? -0.456 -8.180 11.058 1.00 74.00 91 GLU A O 1
ATOM 760 N N . THR A 1 92 ? 0.746 -6.474 10.227 1.00 80.31 92 THR A N 1
ATOM 761 C CA . THR A 1 92 ? 0.741 -5.705 11.472 1.00 80.31 92 THR A CA 1
ATOM 762 C C . THR A 1 92 ? -0.690 -5.285 11.798 1.00 80.31 92 THR A C 1
ATOM 764 O O . THR A 1 92 ? -1.423 -4.831 10.920 1.00 80.31 92 THR A O 1
ATOM 767 N N . LYS A 1 93 ? -1.092 -5.412 13.066 1.00 83.31 93 LYS A N 1
ATOM 768 C CA . LYS A 1 93 ? -2.392 -4.916 13.534 1.00 83.31 93 LYS A CA 1
ATOM 769 C C . LYS A 1 93 ? -2.478 -3.403 13.305 1.00 83.31 93 LYS A C 1
ATOM 771 O O . LYS A 1 93 ? -1.525 -2.688 13.601 1.00 83.31 93 LYS A O 1
ATOM 776 N N . PHE A 1 94 ? -3.624 -2.936 12.823 1.00 84.44 94 PHE A N 1
ATOM 777 C CA . PHE A 1 94 ? -3.918 -1.523 12.601 1.00 84.44 94 PHE A CA 1
ATOM 778 C C . PHE A 1 94 ? -5.266 -1.156 13.224 1.00 84.44 94 PHE A C 1
ATOM 780 O O . PHE A 1 94 ? -6.155 -1.998 13.355 1.00 84.44 94 PHE A O 1
ATOM 787 N N . GLU A 1 95 ? -5.411 0.108 13.603 1.00 86.75 95 GLU A N 1
ATOM 788 C CA . GLU A 1 95 ? -6.677 0.670 14.073 1.00 86.75 95 GLU A CA 1
ATOM 789 C C . GLU A 1 95 ? -7.490 1.211 12.893 1.00 86.75 95 GLU A C 1
ATOM 791 O O . GLU A 1 95 ? -6.933 1.588 11.860 1.00 86.75 95 GLU A O 1
ATOM 796 N N . VAL A 1 96 ? -8.812 1.250 13.048 1.00 88.25 96 VAL A N 1
ATOM 797 C CA . VAL A 1 96 ? -9.762 1.709 12.026 1.00 88.25 96 VAL A CA 1
ATOM 798 C C . VAL A 1 96 ? -10.691 2.747 12.647 1.00 88.25 96 VAL A C 1
ATOM 800 O O . VAL A 1 96 ? -11.151 2.574 13.777 1.00 88.25 96 VAL A O 1
ATOM 803 N N . GLU A 1 97 ? -10.950 3.823 11.910 1.00 85.81 97 GLU A N 1
ATOM 804 C CA . GLU A 1 97 ? -11.936 4.845 12.266 1.00 85.81 97 GLU A CA 1
ATOM 805 C C . GLU A 1 97 ? -13.352 4.229 12.341 1.00 85.81 97 GLU A C 1
ATOM 807 O O . GLU A 1 97 ? -13.763 3.510 11.427 1.00 85.81 97 GLU A O 1
ATOM 812 N N . LYS A 1 98 ? -14.077 4.473 13.442 1.00 67.31 98 LYS A N 1
ATOM 813 C CA . LYS A 1 98 ? -15.412 3.896 13.705 1.00 67.31 98 LYS A CA 1
ATOM 814 C C . LYS A 1 98 ? -16.525 4.636 12.958 1.00 67.31 98 LYS A C 1
ATOM 816 O O . LYS A 1 98 ? -16.590 5.871 13.118 1.00 67.31 98 LYS A O 1
#